Protein AF-0000000086684338 (afdb_homodimer)

Foldseek 3Di:
DDEEEAEDADDDDPVVVVVVLVVVLVCCCPPVVDDSVPYHYYYHHDHQQRDDDPPHGSVPDDD/DDEAEAEDADDDDPVVVVVVLVVVLVCCCPPVVDDSVPYHYYYHHDHQQRDDDPPHGSVPDDD

Solvent-accessible surface area (backbone atoms only — not comparable to full-atom values): 7215 Å² total; per-residue (Å²): 90,40,44,34,40,38,35,26,62,66,82,78,50,70,67,41,50,53,54,41,50,52,55,47,48,52,44,40,31,72,52,70,62,34,56,68,90,44,57,44,79,45,80,44,70,37,56,43,81,77,40,64,59,94,86,36,44,47,62,72,48,81,132,88,41,46,33,42,39,36,27,63,65,83,75,51,70,66,40,50,51,54,40,51,53,53,47,48,51,42,40,31,72,51,71,63,34,56,71,92,42,56,43,78,43,80,45,71,35,57,43,84,78,41,64,59,95,87,36,44,47,62,71,48,82,131

pLDDT: mean 94.86, std 6.26, range [64.06, 98.81]

Secondary structure (DSSP, 8-state):
-EEEEEEEES---HHHHHHHHHHHHHHHHHHH---GGG-EEEEEEE-GGG-EETTEEGGGS--/-EEEEEEEES---HHHHHHHHHHHHHHHHHHH---GGG-EEEEEEE-GGG-EETTEEGGGS--

Organism: NCBI:txid175570

Nearest PDB structures (foldseek):
  4fdx-assembly1_B  TM=9.666E-01  e=9.917E-06  Methylibium petroleiphilum PM1
  8t9o-assembly1_A  TM=9.421E-01  e=9.917E-06  Herbaspirillum
  3m21-assembly1_C  TM=9.335E-01  e=9.261E-06  Helicobacter pylori 26695
  6ogm-assembly2_G  TM=9.391E-01  e=1.137E-05  Burkholderia lata
  3ry0-assembly1_A  TM=9.519E-01  e=1.164E-04  Streptomyces achromogenes

Sequence (126 aa):
MPNITVELLSGRTIDQRREFVEAVTEAAVAILKAKRASVRIRFDEIEKSDVANGGTLESERPNMPNITVELLSGRTIDQRREFVEAVTEAAVAILKAKRASVRIRFDEIEKSDVANGGTLESERPN

InterPro domains:
  IPR004370 4-oxalocrotonate tautomerase-like domain [PF01361] (2-57)
  IPR014347 Tautomerase/MIF superfamily [G3DSA:3.30.429.10] (1-61)
  IPR014347 Tautomerase/MIF superfamily [SSF55331] (2-60)

Structure (mmCIF, N/CA/C/O backbone):
data_AF-0000000086684338-model_v1
#
loop_
_entity.id
_entity.type
_entity.pdbx_description
1 polymer '4-oxalocrotonate tautomerase-like domain-containing protein'
#
loop_
_atom_site.group_PDB
_atom_site.id
_atom_site.type_symbol
_atom_site.label_atom_id
_atom_site.label_alt_id
_atom_site.label_comp_id
_atom_site.label_asym_id
_atom_site.label_entity_id
_atom_site.label_seq_id
_atom_site.pdbx_PDB_ins_code
_atom_site.Cartn_x
_atom_site.Cartn_y
_atom_site.Cartn_z
_atom_site.occupancy
_atom_site.B_iso_or_equiv
_atom_site.auth_seq_id
_atom_site.auth_comp_id
_atom_site.auth_asym_id
_atom_site.auth_atom_id
_atom_site.pdbx_PDB_model_num
ATOM 1 N N . MET A 1 1 ? -0.693 -9.469 -4.785 1 72.62 1 MET A N 1
ATOM 2 C CA . MET A 1 1 ? -1.019 -8.648 -3.617 1 72.62 1 MET A CA 1
ATOM 3 C C . MET A 1 1 ? 0.136 -7.719 -3.264 1 72.62 1 MET A C 1
ATOM 5 O O . MET A 1 1 ? 1.26 -8.172 -3.043 1 72.62 1 MET A O 1
ATOM 9 N N . PRO A 1 2 ? 0.029 -6.246 -3.572 1 95.44 2 PRO A N 1
ATOM 10 C CA . PRO A 1 2 ? 0.953 -5.352 -2.869 1 95.44 2 PRO A CA 1
ATOM 11 C C . PRO A 1 2 ? 0.276 -4.57 -1.747 1 95.44 2 PRO A C 1
ATOM 13 O O . PRO A 1 2 ? -0.879 -4.156 -1.886 1 95.44 2 PRO A O 1
ATOM 16 N N . ASN A 1 3 ? 0.833 -4.516 -0.536 1 97.19 3 ASN A N 1
ATOM 17 C CA . ASN A 1 3 ? 0.51 -3.59 0.545 1 97.19 3 ASN A CA 1
ATOM 18 C C . ASN A 1 3 ? 1.48 -2.414 0.584 1 97.19 3 ASN A C 1
ATOM 20 O O . ASN A 1 3 ? 2.684 -2.602 0.771 1 97.19 3 ASN A O 1
ATOM 24 N N . ILE A 1 4 ? 0.947 -1.265 0.468 1 98.62 4 ILE A N 1
ATOM 25 C CA . ILE A 1 4 ? 1.764 -0.059 0.383 1 98.62 4 ILE A CA 1
ATOM 26 C C . ILE A 1 4 ? 1.473 0.846 1.577 1 98.62 4 ILE A C 1
ATOM 28 O O . ILE A 1 4 ? 0.325 1.236 1.804 1 98.62 4 ILE A O 1
ATOM 32 N N . THR A 1 5 ? 2.428 1.172 2.365 1 98.75 5 THR A N 1
ATOM 33 C CA . THR A 1 5 ? 2.338 2.098 3.488 1 98.75 5 THR A CA 1
ATOM 34 C C . THR A 1 5 ? 3.088 3.393 3.186 1 98.75 5 THR A C 1
ATOM 36 O O . THR A 1 5 ? 4.254 3.359 2.781 1 98.75 5 THR A O 1
ATOM 39 N N . VAL A 1 6 ? 2.449 4.453 3.359 1 98.69 6 VAL A N 1
ATOM 40 C CA . VAL A 1 6 ? 3.014 5.777 3.125 1 98.69 6 VAL A CA 1
ATOM 41 C C . VAL A 1 6 ? 3.129 6.531 4.449 1 98.69 6 VAL A C 1
ATOM 43 O O . VAL A 1 6 ? 2.125 7 4.992 1 98.69 6 VAL A O 1
ATOM 46 N N . GLU A 1 7 ? 4.32 6.695 4.996 1 97.94 7 GLU A N 1
ATOM 47 C CA . GLU A 1 7 ? 4.617 7.504 6.176 1 97.94 7 GLU A CA 1
ATOM 48 C C . GLU A 1 7 ? 4.992 8.93 5.781 1 97.94 7 GLU A C 1
ATOM 50 O O . GLU A 1 7 ? 5.961 9.148 5.047 1 97.94 7 GLU A O 1
ATOM 55 N N . LEU A 1 8 ? 4.211 9.852 6.23 1 96.31 8 LEU A N 1
ATOM 56 C CA . LEU A 1 8 ? 4.469 11.25 5.887 1 96.31 8 LEU A CA 1
ATOM 57 C C . LEU A 1 8 ? 3.885 12.18 6.938 1 96.31 8 LEU A C 1
ATOM 59 O O . LEU A 1 8 ? 3.004 11.789 7.707 1 96.31 8 LEU A O 1
ATOM 63 N N . LEU A 1 9 ? 4.543 13.461 7.008 1 94.56 9 LEU A N 1
ATOM 64 C CA . LEU A 1 9 ? 4.016 14.484 7.906 1 94.56 9 LEU A CA 1
ATOM 65 C C . LEU A 1 9 ? 2.562 14.805 7.574 1 94.56 9 LEU A C 1
ATOM 67 O O . LEU A 1 9 ? 2.174 14.805 6.402 1 94.56 9 LEU A O 1
ATOM 71 N N . SER A 1 10 ? 1.724 15.031 8.641 1 93.94 10 SER A N 1
ATOM 72 C CA . SER A 1 10 ? 0.321 15.398 8.469 1 93.94 10 SER A CA 1
ATOM 73 C C . SER A 1 10 ? 0.18 16.688 7.66 1 93.94 10 SER A C 1
ATOM 75 O O . SER A 1 10 ? 1.11 17.484 7.59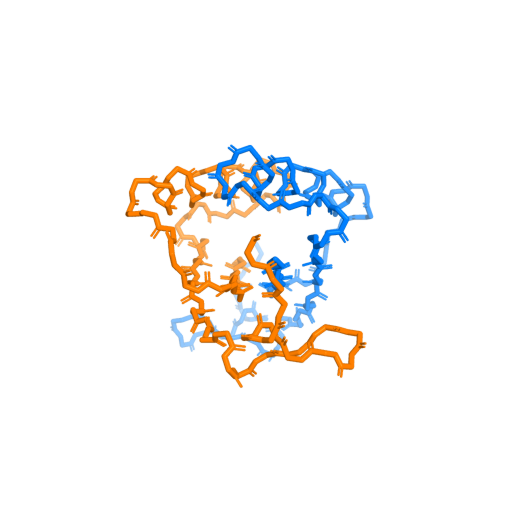8 1 93.94 10 SER A O 1
ATOM 77 N N . GLY A 1 11 ? -0.981 16.797 6.93 1 94.31 11 GLY A N 1
ATOM 78 C CA . GLY A 1 11 ? -1.198 18.078 6.25 1 94.31 11 GLY A CA 1
ATOM 79 C C . GLY A 1 11 ? -1.741 17.906 4.844 1 94.31 11 GLY A C 1
ATOM 80 O O . GLY A 1 11 ? -2.156 18.891 4.219 1 94.31 11 GLY A O 1
ATOM 81 N N . ARG A 1 12 ? -1.772 16.812 4.324 1 96.56 12 ARG A N 1
ATOM 82 C CA . ARG A 1 12 ? -2.328 16.625 2.988 1 96.56 12 ARG A CA 1
ATOM 83 C C . ARG A 1 12 ? -3.852 16.547 3.033 1 96.56 12 ARG A C 1
ATOM 85 O O . ARG A 1 12 ? -4.426 15.992 3.973 1 96.56 12 ARG A O 1
ATOM 92 N N . THR A 1 13 ? -4.484 17.031 1.95 1 97.62 13 THR A N 1
ATOM 93 C CA . THR A 1 13 ? -5.941 17.016 1.875 1 97.62 13 THR A CA 1
ATOM 94 C C . THR A 1 13 ? -6.441 15.641 1.438 1 97.62 13 THR A C 1
ATOM 96 O O . THR A 1 13 ? -5.664 14.82 0.944 1 97.62 13 THR A O 1
ATOM 99 N N . ILE A 1 14 ? -7.754 15.492 1.65 1 97.62 14 ILE A N 1
ATOM 100 C CA . IL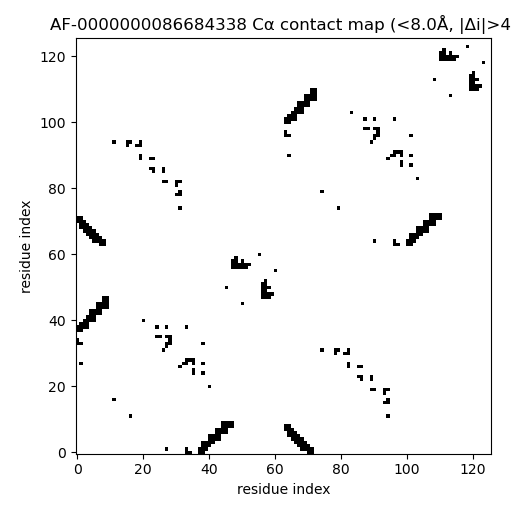E A 1 14 ? -8.383 14.25 1.207 1 97.62 14 ILE A CA 1
ATOM 101 C C . ILE A 1 14 ? -8.273 14.133 -0.311 1 97.62 14 ILE A C 1
ATOM 103 O O . ILE A 1 14 ? -8.094 13.031 -0.842 1 97.62 14 ILE A O 1
ATOM 107 N N . ASP A 1 15 ? -8.43 15.242 -0.973 1 98.5 15 ASP A N 1
ATOM 108 C CA . ASP A 1 15 ? -8.328 15.234 -2.428 1 98.5 15 ASP A CA 1
ATOM 109 C C . ASP A 1 15 ? -6.93 14.82 -2.881 1 98.5 15 ASP A C 1
ATOM 111 O O . ASP A 1 15 ? -6.781 14.031 -3.816 1 98.5 15 ASP A O 1
ATOM 115 N N . GLN A 1 16 ? -5.879 15.312 -2.322 1 98.19 16 GLN A N 1
ATOM 116 C CA . GLN A 1 16 ? -4.504 14.914 -2.621 1 98.19 16 GLN A CA 1
ATOM 117 C C . GLN A 1 16 ? -4.297 13.422 -2.391 1 98.19 16 GLN A C 1
ATOM 119 O O . GLN A 1 16 ? -3.676 12.742 -3.213 1 98.19 16 GLN A O 1
ATOM 124 N N . ARG A 1 17 ? -4.812 12.969 -1.216 1 98 17 ARG A N 1
ATOM 125 C CA . ARG A 1 17 ? -4.684 11.555 -0.904 1 98 17 ARG A CA 1
ATOM 126 C C . ARG A 1 17 ? -5.383 10.695 -1.953 1 98 17 ARG A C 1
ATOM 128 O O . ARG A 1 17 ? -4.832 9.695 -2.412 1 98 17 ARG A O 1
ATOM 135 N N . ARG A 1 18 ? -6.57 11.102 -2.295 1 98.56 18 ARG A N 1
ATOM 136 C CA . ARG A 1 18 ? -7.348 10.375 -3.293 1 98.56 18 ARG A CA 1
ATOM 137 C C . ARG A 1 18 ? -6.602 10.305 -4.621 1 98.56 18 ARG A C 1
ATOM 139 O O . ARG A 1 18 ? -6.492 9.234 -5.223 1 98.56 18 ARG A O 1
ATOM 146 N N . GLU A 1 19 ? -6.094 11.398 -5.074 1 98.81 19 GLU A N 1
ATOM 147 C CA . GLU A 1 19 ? -5.359 11.461 -6.332 1 98.81 19 GLU A CA 1
ATOM 148 C C . GLU A 1 19 ? -4.098 10.602 -6.277 1 98.81 19 GLU A C 1
ATOM 150 O O . GLU A 1 19 ? -3.775 9.898 -7.234 1 98.81 19 GLU A O 1
ATOM 155 N N . PHE A 1 20 ? -3.396 10.656 -5.121 1 98.81 20 PHE A N 1
ATOM 156 C CA . PHE A 1 20 ? -2.184 9.867 -4.941 1 98.81 20 PHE A CA 1
ATOM 157 C C . PHE A 1 20 ? -2.5 8.375 -4.961 1 98.81 20 PHE A C 1
ATOM 159 O O . PHE A 1 20 ? -1.812 7.598 -5.629 1 98.81 20 PHE A O 1
ATOM 166 N N . VAL A 1 21 ? -3.531 7.988 -4.301 1 98.81 21 VAL A N 1
ATOM 167 C CA . VAL A 1 21 ? -3.971 6.598 -4.242 1 98.81 21 VAL A CA 1
ATOM 168 C C . VAL A 1 21 ? -4.273 6.094 -5.652 1 98.81 21 VAL A C 1
ATOM 170 O O . VAL A 1 21 ? -3.842 5.004 -6.031 1 98.81 21 VAL A O 1
ATOM 173 N N . GLU A 1 22 ? -5.012 6.863 -6.371 1 98.81 22 GLU A N 1
ATOM 174 C CA . GLU A 1 22 ? -5.348 6.465 -7.734 1 98.81 22 GLU 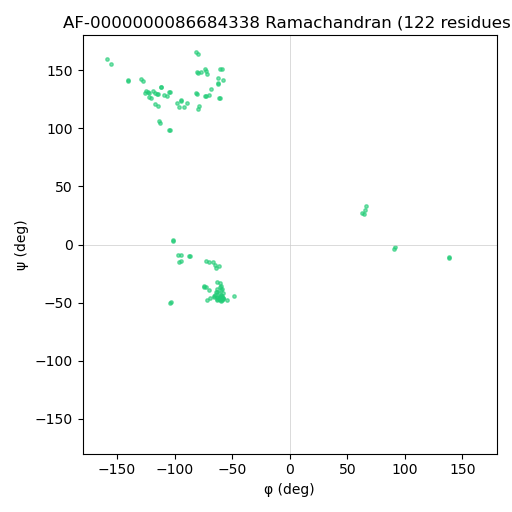A CA 1
ATOM 175 C C . GLU A 1 22 ? -4.09 6.305 -8.586 1 98.81 22 GLU A C 1
ATOM 177 O O . GLU A 1 22 ? -3.936 5.301 -9.289 1 98.81 22 GLU A O 1
ATOM 182 N N . ALA A 1 23 ? -3.148 7.27 -8.578 1 98.81 23 ALA A N 1
ATOM 183 C CA . ALA A 1 23 ? -1.921 7.242 -9.367 1 98.81 23 ALA A CA 1
ATOM 184 C C . ALA A 1 23 ? -1.066 6.027 -9.016 1 98.81 23 ALA A C 1
ATOM 186 O O . ALA A 1 23 ? -0.5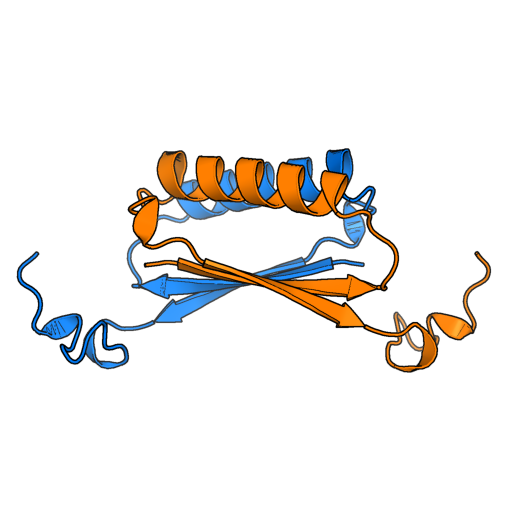76 5.328 -9.898 1 98.81 23 ALA A O 1
ATOM 187 N N . VAL A 1 24 ? -0.915 5.691 -7.664 1 98.75 24 VAL A N 1
ATOM 188 C CA . VAL A 1 24 ? -0.074 4.586 -7.215 1 98.75 24 VAL A CA 1
ATOM 189 C C . VAL A 1 24 ? -0.741 3.254 -7.559 1 98.75 24 VAL A C 1
ATOM 191 O O . VAL A 1 24 ? -0.068 2.301 -7.953 1 98.75 24 VAL A O 1
ATOM 194 N N . THR A 1 25 ? -2.018 3.234 -7.453 1 98.81 25 THR A N 1
ATOM 195 C CA . THR A 1 25 ? -2.744 2.027 -7.828 1 98.81 25 THR A CA 1
ATOM 196 C C . THR A 1 25 ? -2.559 1.729 -9.312 1 98.81 25 THR A C 1
ATOM 198 O O . THR A 1 25 ? -2.254 0.595 -9.688 1 98.81 25 THR A O 1
ATOM 201 N N . GLU A 1 26 ? -2.727 2.734 -10.164 1 98.81 26 GLU A N 1
ATOM 202 C CA . GLU A 1 26 ? -2.541 2.551 -11.602 1 98.81 26 GLU A CA 1
ATOM 203 C C . GLU A 1 26 ? -1.127 2.068 -11.914 1 98.81 26 GLU A C 1
ATOM 205 O O . GLU A 1 26 ? -0.939 1.192 -12.766 1 98.81 26 GLU A O 1
ATOM 210 N N . ALA A 1 27 ? -0.116 2.639 -11.297 1 98.75 27 ALA A N 1
ATOM 211 C CA . ALA A 1 27 ? 1.271 2.225 -11.484 1 98.75 27 ALA A CA 1
ATOM 212 C C . ALA A 1 27 ? 1.473 0.771 -11.07 1 98.75 27 ALA A C 1
ATOM 214 O O . ALA A 1 27 ? 2.146 0.006 -11.758 1 98.75 27 ALA A O 1
ATOM 215 N N . ALA A 1 28 ? 0.923 0.316 -9.844 1 98.62 28 ALA A N 1
ATOM 216 C CA . ALA A 1 28 ? 1.048 -1.055 -9.352 1 98.62 28 ALA A CA 1
ATOM 217 C C . ALA A 1 28 ? 0.439 -2.047 -10.336 1 98.62 28 ALA A C 1
ATOM 219 O O . ALA A 1 28 ? 1.027 -3.094 -10.617 1 98.62 28 ALA A O 1
ATOM 220 N N . VAL A 1 29 ? -0.699 -1.647 -10.922 1 98.5 29 VAL A N 1
ATOM 221 C CA . VAL A 1 29 ? -1.396 -2.523 -11.859 1 98.5 29 VAL A CA 1
ATOM 222 C C . VAL A 1 29 ? -0.614 -2.611 -13.164 1 98.5 29 VAL A C 1
ATOM 224 O O . VAL A 1 29 ? -0.335 -3.707 -13.656 1 98.5 29 VAL A O 1
ATOM 227 N N . ALA A 1 30 ? -0.206 -1.543 -13.68 1 98.56 30 ALA A N 1
ATOM 228 C CA . ALA A 1 30 ? 0.406 -1.478 -15.008 1 98.56 30 ALA A CA 1
ATOM 229 C C . ALA A 1 30 ? 1.823 -2.041 -14.984 1 98.56 30 ALA A C 1
ATOM 231 O O . ALA A 1 30 ? 2.252 -2.695 -15.938 1 98.56 30 ALA A O 1
ATOM 232 N N . ILE A 1 31 ? 2.564 -1.843 -13.977 1 98.38 31 ILE A N 1
ATOM 233 C CA . ILE A 1 31 ? 4 -2.104 -13.961 1 98.38 31 ILE A CA 1
ATOM 234 C C . ILE A 1 31 ? 4.281 -3.402 -13.211 1 98.38 31 ILE A C 1
ATOM 236 O O . ILE A 1 31 ? 5 -4.27 -13.711 1 98.38 31 ILE A O 1
ATOM 240 N N . LEU A 1 32 ? 3.693 -3.541 -12 1 97.31 32 LEU A N 1
ATOM 241 C CA . LEU A 1 32 ? 3.959 -4.711 -11.164 1 97.31 32 LEU A CA 1
ATOM 242 C C . LEU A 1 32 ? 3.004 -5.848 -11.508 1 97.31 32 LEU A C 1
ATOM 244 O O . LEU A 1 32 ? 3.131 -6.953 -10.969 1 97.31 32 LEU A O 1
ATOM 248 N N . LYS A 1 33 ? 2.039 -5.5 -12.312 1 97.19 33 LYS A N 1
ATOM 249 C CA . LYS A 1 33 ? 1.056 -6.48 -12.766 1 97.19 33 LYS A CA 1
ATOM 250 C C . LYS A 1 33 ? 0.22 -6.992 -11.594 1 97.19 33 LYS A C 1
ATOM 252 O O . LYS A 1 33 ? -0.142 -8.172 -11.555 1 97.19 33 LYS A O 1
ATOM 257 N N . ALA A 1 34 ? 0.022 -6.27 -10.656 1 96.38 34 ALA A N 1
ATOM 258 C CA . ALA A 1 34 ? -0.85 -6.574 -9.523 1 96.38 34 ALA A CA 1
ATOM 259 C C . ALA A 1 34 ? -2.32 -6.508 -9.93 1 96.38 34 ALA A C 1
ATOM 261 O O . ALA A 1 34 ? -2.691 -5.73 -10.812 1 96.38 34 ALA A O 1
ATOM 262 N N . LYS A 1 35 ? -3.168 -7.285 -9.383 1 94.5 35 LYS A N 1
ATOM 263 C CA . LYS A 1 35 ? -4.609 -7.105 -9.508 1 94.5 35 LYS A CA 1
ATOM 264 C C . LYS A 1 35 ? -5.074 -5.852 -8.766 1 94.5 35 LYS A C 1
ATOM 266 O O . LYS A 1 35 ? -4.711 -5.637 -7.609 1 94.5 35 LYS A O 1
ATOM 271 N N . ARG A 1 36 ? -5.797 -5.18 -9.367 1 97.25 36 ARG A N 1
ATOM 272 C CA . ARG A 1 36 ? -6.262 -3.91 -8.812 1 97.25 36 ARG A CA 1
ATOM 273 C C . ARG A 1 36 ? -6.891 -4.109 -7.441 1 97.25 36 ARG A C 1
ATOM 275 O O . ARG A 1 36 ? -6.613 -3.35 -6.512 1 97.25 36 ARG A O 1
ATOM 282 N N . ALA A 1 37 ? -7.734 -5.051 -7.352 1 95.75 37 ALA A N 1
ATOM 283 C CA . ALA A 1 37 ? -8.477 -5.328 -6.125 1 95.75 37 ALA A CA 1
ATOM 284 C C . ALA A 1 37 ? -7.527 -5.691 -4.984 1 95.75 37 ALA A C 1
ATOM 286 O O . ALA A 1 37 ? -7.91 -5.648 -3.814 1 95.75 37 ALA A O 1
ATOM 287 N N . SER A 1 38 ? -6.309 -6.07 -5.266 1 94.31 38 SER A N 1
ATOM 288 C CA . SER A 1 38 ? -5.371 -6.535 -4.246 1 94.31 38 SER A CA 1
ATOM 289 C C . SER A 1 38 ? -4.488 -5.395 -3.746 1 94.31 38 SER A C 1
ATOM 291 O O . SER A 1 38 ? -3.746 -5.559 -2.777 1 94.31 38 SER A O 1
ATOM 293 N N . VAL A 1 39 ? -4.566 -4.254 -4.426 1 97.62 39 VAL A N 1
ATOM 294 C CA . VAL A 1 39 ? -3.717 -3.131 -4.039 1 97.62 39 VAL A CA 1
ATOM 295 C C . VAL A 1 39 ? -4.316 -2.42 -2.828 1 97.62 39 VAL A C 1
ATOM 297 O O . VAL A 1 39 ? -5.449 -1.939 -2.879 1 97.62 39 VAL A O 1
ATOM 300 N N . ARG A 1 40 ? -3.592 -2.436 -1.704 1 98.12 40 ARG A N 1
ATOM 301 C CA . ARG A 1 40 ? -3.967 -1.714 -0.493 1 98.12 40 ARG A CA 1
ATOM 302 C C . ARG A 1 40 ? -2.953 -0.622 -0.169 1 98.12 40 ARG A C 1
ATOM 304 O O . ARG A 1 40 ? -1.746 -0.871 -0.162 1 98.12 40 ARG A O 1
ATOM 311 N N . ILE A 1 41 ? -3.445 0.599 0.071 1 98.75 41 ILE A N 1
ATOM 312 C CA . ILE A 1 41 ? -2.592 1.729 0.416 1 98.75 41 ILE A CA 1
ATOM 313 C C . ILE A 1 41 ? -3.018 2.307 1.764 1 98.75 41 ILE A C 1
ATOM 315 O O . ILE A 1 41 ? -4.207 2.547 1.995 1 98.75 41 ILE A O 1
ATOM 319 N N . ARG A 1 42 ? -2.117 2.508 2.643 1 98.5 42 ARG A N 1
ATOM 320 C CA . ARG A 1 42 ? -2.328 3.084 3.965 1 98.5 42 ARG A CA 1
ATOM 321 C C . ARG A 1 42 ? -1.457 4.32 4.172 1 98.5 42 ARG A C 1
ATOM 323 O O . ARG A 1 42 ? -0.263 4.301 3.865 1 98.5 42 ARG A O 1
ATOM 330 N N . PHE A 1 43 ? -2.061 5.355 4.621 1 98.38 43 PHE A N 1
ATOM 331 C CA . PHE A 1 43 ? -1.32 6.543 5.035 1 98.38 43 PHE A CA 1
ATOM 332 C C . PHE A 1 43 ? -1.05 6.512 6.535 1 98.38 43 PHE A C 1
ATOM 334 O O . PHE A 1 43 ? -1.978 6.371 7.336 1 98.38 43 PHE A O 1
ATOM 341 N N . ASP A 1 44 ? 0.196 6.605 6.965 1 97.69 44 ASP A N 1
ATOM 342 C CA . ASP A 1 44 ? 0.635 6.805 8.344 1 97.69 44 ASP A CA 1
ATOM 343 C C . ASP A 1 44 ? 1.107 8.234 8.562 1 97.69 44 ASP A C 1
ATOM 345 O O . ASP A 1 44 ? 2.268 8.562 8.305 1 97.69 44 ASP A O 1
ATOM 349 N N . GLU A 1 45 ? 0.243 9.023 9.109 1 96.62 45 GLU A N 1
ATOM 350 C CA . GLU A 1 45 ? 0.576 10.422 9.344 1 96.62 45 GLU A CA 1
ATOM 351 C C . GLU A 1 45 ? 1.405 10.586 10.617 1 96.62 45 GLU A C 1
ATOM 353 O O . GLU A 1 45 ? 1.042 10.062 11.672 1 96.62 45 GLU A O 1
ATOM 358 N N . ILE A 1 46 ? 2.502 11.344 10.383 1 96 46 ILE A N 1
ATOM 359 C CA . ILE A 1 46 ? 3.432 11.547 11.492 1 96 46 ILE A CA 1
ATOM 360 C C . ILE A 1 46 ? 3.4 13.008 11.93 1 96 46 ILE A C 1
ATOM 362 O O . ILE A 1 46 ? 3.332 13.914 11.086 1 96 46 ILE A O 1
ATOM 366 N N . GLU A 1 47 ? 3.369 13.211 13.188 1 94.81 47 GLU A N 1
ATOM 367 C CA . GLU A 1 47 ? 3.514 14.57 13.695 1 94.81 47 GLU A CA 1
ATOM 368 C C . GLU A 1 47 ? 4.953 15.055 13.57 1 94.81 47 GLU A C 1
ATOM 370 O O . GLU A 1 47 ? 5.895 14.273 13.727 1 94.81 47 GLU A O 1
ATOM 375 N N . LYS A 1 48 ? 5.102 16.344 13.414 1 92.81 48 LYS A N 1
ATOM 376 C CA . LYS A 1 48 ? 6.414 16.953 13.266 1 92.81 48 LYS A CA 1
ATOM 377 C C . LYS A 1 48 ? 7.293 16.688 14.484 1 92.81 48 LYS A C 1
ATOM 379 O O . LYS A 1 48 ? 8.516 16.594 14.367 1 92.81 48 LYS A O 1
ATOM 384 N N . SER A 1 49 ? 6.719 16.656 15.625 1 94.81 49 SER A N 1
ATOM 385 C CA . SER A 1 49 ? 7.453 16.438 16.859 1 94.81 49 SER A CA 1
ATOM 386 C C . SER A 1 49 ? 7.922 14.984 16.984 1 94.81 49 SER A C 1
ATOM 388 O O . SER A 1 49 ? 8.758 14.672 17.828 1 94.81 49 SER A O 1
ATOM 390 N N . ASP A 1 50 ? 7.375 14.109 16.156 1 93.75 50 ASP A N 1
ATOM 391 C CA . ASP A 1 50 ? 7.633 12.68 16.297 1 93.75 50 ASP A CA 1
ATOM 392 C C . ASP A 1 50 ? 8.664 12.211 15.273 1 93.75 50 ASP A C 1
ATOM 394 O O . ASP A 1 50 ? 9.039 11.039 15.25 1 93.75 50 ASP A O 1
ATOM 398 N N . VAL A 1 51 ? 9.219 13.102 14.484 1 92 51 VAL A N 1
ATOM 399 C CA . VAL A 1 51 ? 10.141 12.703 13.43 1 92 51 VAL A CA 1
ATOM 400 C C . VAL A 1 51 ? 11.289 13.703 13.336 1 92 51 VAL A C 1
ATOM 402 O O . VAL A 1 51 ? 11.086 14.906 13.539 1 92 51 VAL A O 1
ATOM 405 N N . ALA A 1 52 ? 12.5 13.125 13.102 1 92.5 52 ALA A N 1
ATOM 406 C CA . ALA A 1 52 ? 13.695 13.93 12.891 1 92.5 52 ALA A CA 1
ATOM 407 C C . ALA A 1 52 ? 14.406 13.523 11.602 1 92.5 52 ALA A C 1
ATOM 409 O O . ALA A 1 52 ? 14.359 12.352 11.203 1 92.5 52 ALA A O 1
ATOM 410 N N . ASN A 1 53 ? 14.891 14.516 10.906 1 88.81 53 ASN A N 1
ATOM 411 C CA . ASN A 1 53 ? 15.773 14.312 9.766 1 88.81 53 ASN A CA 1
ATOM 412 C C . ASN A 1 53 ? 17.125 14.984 9.977 1 88.81 53 ASN A C 1
ATOM 414 O O . ASN A 1 53 ? 17.188 16.156 10.344 1 88.81 53 ASN A O 1
ATOM 418 N N . GLY A 1 54 ? 18.109 14.133 9.82 1 88.62 54 GLY A N 1
ATOM 419 C CA . GLY A 1 54 ? 19.453 14.695 9.977 1 88.62 54 GLY A CA 1
ATOM 420 C C . GLY A 1 54 ? 19.719 15.195 11.383 1 88.62 54 GLY A C 1
ATOM 421 O O . GLY A 1 54 ? 20.406 16.203 11.562 1 88.62 54 GLY A O 1
ATOM 422 N N . GLY A 1 55 ? 19.109 14.688 12.258 1 91.94 55 GLY A N 1
ATOM 423 C CA . GLY A 1 55 ? 19.375 15.047 13.641 1 91.94 55 GLY A CA 1
ATOM 424 C C . GLY A 1 55 ? 18.516 16.188 14.141 1 91.94 55 GLY A C 1
ATOM 425 O O . GLY A 1 55 ? 18.672 16.641 15.273 1 91.94 55 GLY A O 1
ATOM 426 N N . THR A 1 56 ? 17.781 16.625 13.273 1 93.56 56 THR A N 1
ATOM 427 C CA . THR A 1 56 ? 16.938 17.75 13.656 1 93.56 56 THR A CA 1
ATOM 428 C C . THR A 1 56 ? 15.461 17.359 13.562 1 93.56 56 THR A C 1
ATOM 430 O O . THR A 1 56 ? 15.023 16.781 12.562 1 93.56 56 THR A O 1
ATOM 433 N N . LEU A 1 57 ? 14.766 17.688 14.719 1 93.06 57 LEU A N 1
ATOM 434 C CA . LEU A 1 57 ? 13.328 17.469 14.727 1 93.06 57 LEU A CA 1
ATOM 435 C C . LEU A 1 57 ? 12.641 18.328 13.664 1 93.06 57 LEU A C 1
ATOM 437 O O . LEU A 1 57 ? 12.992 19.484 13.477 1 93.06 57 LEU A O 1
ATOM 441 N N . GLU A 1 58 ? 11.664 17.688 13.016 1 92.12 58 GLU A N 1
ATOM 442 C CA . GLU A 1 58 ? 10.93 18.422 11.992 1 92.12 58 GLU A CA 1
ATOM 443 C C . GLU A 1 58 ? 10.18 19.609 12.594 1 92.12 58 GLU A C 1
ATOM 445 O O . GLU A 1 58 ? 9.961 20.625 11.93 1 92.12 58 GLU A O 1
ATOM 450 N N . SER A 1 59 ? 9.773 19.359 13.844 1 92.12 59 SER A N 1
ATOM 451 C CA . SER A 1 59 ? 9.055 20.438 14.516 1 92.12 59 SER A CA 1
ATOM 452 C C . SER A 1 59 ? 9.953 21.656 14.742 1 92.12 59 SER A C 1
ATOM 454 O O . SER A 1 59 ? 9.469 22.75 15.055 1 92.12 59 SER A O 1
ATOM 456 N N . GLU A 1 60 ? 11.242 21.484 14.664 1 88.94 60 GLU A N 1
ATOM 457 C CA . GLU A 1 60 ? 12.203 22.562 14.883 1 88.94 60 GLU A CA 1
ATOM 458 C C . GLU A 1 60 ? 12.641 23.188 13.562 1 88.94 60 GLU A C 1
ATOM 460 O O . GLU A 1 60 ? 13.406 24.156 13.555 1 88.94 60 GLU A O 1
ATOM 465 N N . ARG A 1 61 ? 12.352 22.5 12.461 1 85.31 61 ARG A N 1
ATOM 466 C CA . ARG A 1 61 ? 12.742 23.016 11.156 1 85.31 61 ARG A CA 1
ATOM 467 C C . ARG A 1 61 ? 11.859 24.203 10.758 1 85.31 61 ARG A C 1
ATOM 469 O O . ARG A 1 61 ? 10.656 24.203 11.039 1 85.31 61 ARG A O 1
ATOM 476 N N . PRO A 1 62 ? 12.547 25.234 10.422 1 74.44 62 PRO A N 1
ATOM 477 C CA . PRO A 1 62 ? 11.766 26.406 10 1 74.44 62 PRO A CA 1
ATOM 478 C C . PRO A 1 62 ? 10.898 26.125 8.773 1 74.44 62 PRO A C 1
ATOM 480 O O . PRO A 1 62 ? 11.273 25.312 7.914 1 74.44 62 PRO A O 1
ATOM 483 N N . ASN A 1 63 ? 9.5 26.375 8.75 1 64.5 63 ASN A N 1
ATOM 484 C CA . ASN A 1 63 ? 8.57 26.203 7.637 1 64.5 63 ASN A CA 1
ATOM 485 C C . ASN A 1 63 ? 9.07 26.906 6.379 1 64.5 63 ASN A C 1
ATOM 487 O O . ASN A 1 63 ? 9.766 27.938 6.465 1 64.5 63 ASN A O 1
ATOM 491 N N . MET B 1 1 ? 8.828 14.938 3.525 1 73.25 1 MET B N 1
ATOM 492 C CA . MET B 1 1 ? 9.453 13.617 3.607 1 73.25 1 MET B CA 1
ATOM 493 C C . MET B 1 1 ? 8.391 12.516 3.605 1 73.25 1 MET B C 1
ATOM 495 O O . MET B 1 1 ? 7.531 12.477 4.484 1 73.25 1 MET B O 1
ATOM 499 N N . PRO B 1 2 ? 8.164 11.695 2.369 1 95.62 2 PRO B N 1
ATOM 500 C CA . PRO B 1 2 ? 7.426 10.438 2.512 1 95.62 2 PRO B CA 1
ATOM 501 C C . PRO B 1 2 ? 8.328 9.211 2.463 1 95.62 2 PRO B C 1
ATOM 503 O O . PRO B 1 2 ? 9.297 9.18 1.701 1 95.62 2 PRO B O 1
ATOM 506 N N . ASN B 1 3 ? 8.227 8.211 3.412 1 97.38 3 ASN B N 1
ATOM 507 C CA . ASN B 1 3 ? 8.75 6.855 3.354 1 97.38 3 ASN B CA 1
ATOM 508 C C . ASN B 1 3 ? 7.695 5.863 2.881 1 97.38 3 ASN B C 1
ATOM 510 O O . ASN B 1 3 ? 6.656 5.699 3.525 1 97.38 3 ASN B O 1
ATOM 514 N N . ILE B 1 4 ? 7.961 5.223 1.776 1 98.62 4 ILE B N 1
ATOM 515 C CA . ILE B 1 4 ? 7.008 4.312 1.154 1 98.62 4 ILE B CA 1
ATOM 516 C C . ILE B 1 4 ? 7.551 2.887 1.193 1 98.62 4 ILE B C 1
ATOM 518 O O . ILE B 1 4 ? 8.641 2.619 0.689 1 98.62 4 ILE B O 1
ATOM 522 N N . THR B 1 5 ? 6.898 1.962 1.832 1 98.75 5 THR B N 1
ATOM 523 C CA . THR B 1 5 ? 7.223 0.541 1.875 1 98.75 5 THR B CA 1
ATOM 524 C C . THR B 1 5 ? 6.234 -0.264 1.034 1 98.75 5 THR B C 1
ATOM 526 O O . THR B 1 5 ? 5.02 -0.117 1.183 1 98.75 5 THR B O 1
ATOM 529 N N . VAL B 1 6 ? 6.715 -1.05 0.166 1 98.62 6 VAL B N 1
ATOM 530 C CA . VAL B 1 6 ? 5.922 -1.904 -0.712 1 98.62 6 VAL B CA 1
ATOM 531 C C . VAL B 1 6 ? 6.148 -3.369 -0.35 1 98.62 6 VAL B C 1
ATOM 533 O O . VAL B 1 6 ? 7.199 -3.938 -0.665 1 98.62 6 VAL B O 1
ATOM 536 N N . GLU B 1 7 ? 5.254 -4.02 0.297 1 97.88 7 GLU B N 1
ATOM 537 C CA . GLU B 1 7 ? 5.25 -5.453 0.584 1 97.88 7 GLU B CA 1
ATOM 538 C C . GLU B 1 7 ? 4.566 -6.238 -0.533 1 97.88 7 GLU B C 1
ATOM 540 O O . GLU B 1 7 ? 3.393 -6.012 -0.83 1 97.88 7 GLU B O 1
ATOM 545 N N . LEU B 1 8 ? 5.211 -7.133 -1.128 1 96.06 8 LEU B N 1
ATOM 546 C CA . LEU B 1 8 ? 4.668 -7.914 -2.234 1 96.06 8 LEU B CA 1
ATOM 547 C C . LEU B 1 8 ? 5.43 -9.227 -2.402 1 96.06 8 LEU B C 1
ATOM 549 O O . LEU B 1 8 ? 6.559 -9.359 -1.924 1 96.06 8 LEU B O 1
ATOM 553 N N . LEU B 1 9 ? 4.777 -10.195 -3.07 1 94.5 9 LEU B N 1
ATOM 554 C CA . LEU B 1 9 ? 5.426 -11.461 -3.385 1 94.5 9 LEU B CA 1
ATOM 555 C C . LEU B 1 9 ? 6.629 -11.25 -4.293 1 94.5 9 LEU B C 1
ATOM 557 O O . LEU B 1 9 ? 6.602 -10.383 -5.172 1 94.5 9 LEU B O 1
ATOM 561 N N . SER B 1 10 ? 7.664 -12.109 -3.99 1 93.69 10 SER B N 1
ATOM 562 C CA . SER B 1 10 ? 8.867 -12.047 -4.812 1 93.69 10 SER B CA 1
ATOM 563 C C . SER B 1 10 ? 8.562 -12.367 -6.27 1 93.69 10 SER B C 1
ATOM 565 O O . SER B 1 10 ? 7.566 -13.031 -6.57 1 93.69 10 SER B O 1
ATOM 567 N N . GLY B 1 11 ? 9.43 -11.734 -7.23 1 93.88 11 GLY B N 1
ATOM 568 C CA . GLY B 1 11 ? 9.234 -12.125 -8.617 1 93.88 11 GLY B CA 1
ATOM 569 C C . GLY B 1 11 ? 9.297 -10.953 -9.586 1 93.88 11 GLY B C 1
ATOM 570 O O . GLY B 1 11 ? 9.359 -11.148 -10.797 1 93.88 11 GLY B O 1
ATOM 571 N N . ARG B 1 12 ? 9.281 -9.797 -9.164 1 96.5 12 ARG B N 1
ATOM 572 C CA . ARG B 1 12 ? 9.375 -8.664 -10.078 1 96.5 12 ARG B CA 1
ATOM 573 C C . ARG B 1 12 ? 10.82 -8.422 -10.5 1 96.5 12 ARG B C 1
ATOM 575 O O . ARG B 1 12 ? 11.742 -8.578 -9.695 1 96.5 12 ARG B O 1
ATOM 582 N N . THR B 1 13 ? 10.953 -7.934 -11.766 1 97.56 13 THR B N 1
ATOM 583 C CA . THR B 1 13 ? 12.289 -7.656 -12.281 1 97.56 13 THR B CA 1
ATOM 584 C C . THR B 1 13 ? 12.805 -6.316 -11.766 1 97.56 13 THR B C 1
ATOM 586 O O . THR B 1 13 ? 12.031 -5.508 -11.25 1 97.56 13 THR B O 1
ATOM 589 N N . ILE B 1 14 ? 14.164 -6.133 -11.914 1 97.56 14 ILE B N 1
ATOM 590 C CA . ILE B 1 14 ? 14.773 -4.859 -11.555 1 97.56 14 ILE B CA 1
ATOM 591 C C . ILE B 1 14 ? 14.18 -3.742 -12.406 1 97.56 14 ILE B C 1
ATOM 593 O O . ILE B 1 14 ? 13.992 -2.621 -11.922 1 97.56 14 ILE B O 1
ATOM 597 N N . ASP B 1 15 ? 13.906 -4.062 -13.641 1 98.44 15 ASP B N 1
ATOM 598 C CA . ASP B 1 15 ? 13.336 -3.062 -14.531 1 98.44 15 ASP B CA 1
ATOM 599 C C . ASP B 1 15 ? 11.938 -2.658 -14.078 1 98.44 15 ASP B C 1
ATOM 601 O O . ASP B 1 15 ? 11.594 -1.473 -14.078 1 98.44 15 ASP B O 1
ATOM 605 N N . GLN B 1 16 ? 11.102 -3.504 -13.719 1 98.12 16 GLN B N 1
ATOM 606 C CA . GLN B 1 16 ? 9.781 -3.215 -13.18 1 98.12 16 GLN B CA 1
ATOM 607 C C . GLN B 1 16 ? 9.875 -2.35 -11.922 1 98.12 16 GLN B C 1
ATOM 609 O O . GLN B 1 16 ? 9.117 -1.387 -11.773 1 98.12 16 GLN B O 1
ATOM 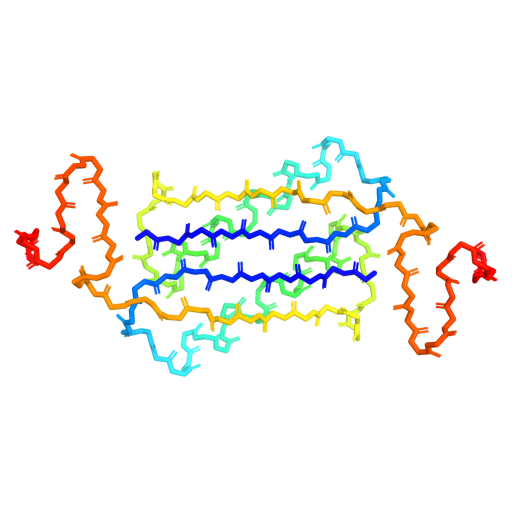614 N N . ARG B 1 17 ? 10.812 -2.793 -11.016 1 97.94 17 ARG B N 1
ATOM 615 C CA . ARG B 1 17 ? 11 -2.027 -9.789 1 97.94 17 ARG B CA 1
ATOM 616 C C . ARG B 1 17 ? 11.422 -0.593 -10.094 1 97.94 17 ARG B C 1
ATOM 618 O O . ARG B 1 17 ? 10.891 0.354 -9.508 1 97.94 17 ARG B O 1
ATOM 625 N N . ARG B 1 18 ? 12.352 -0.464 -11.008 1 98.56 18 ARG B N 1
ATOM 626 C CA . ARG B 1 18 ? 12.844 0.853 -11.391 1 98.56 18 ARG B CA 1
ATOM 627 C C . ARG B 1 18 ? 11.719 1.721 -11.945 1 98.56 18 ARG B C 1
ATOM 629 O O . ARG B 1 18 ? 11.562 2.877 -11.547 1 98.56 18 ARG B O 1
ATOM 636 N N . GLU B 1 19 ? 10.914 1.176 -12.812 1 98.81 19 GLU B N 1
ATOM 637 C CA . GLU B 1 19 ? 9.797 1.902 -13.422 1 98.81 19 GLU B CA 1
ATOM 638 C C . GLU B 1 19 ? 8.766 2.289 -12.367 1 98.81 19 GLU B C 1
ATOM 640 O O . GLU B 1 19 ? 8.242 3.408 -12.383 1 98.81 19 GLU B O 1
ATOM 645 N N . PHE B 1 20 ? 8.508 1.385 -11.469 1 98.75 20 PHE B N 1
ATOM 646 C CA . PHE B 1 20 ? 7.547 1.646 -10.406 1 98.75 20 PHE B CA 1
ATOM 647 C C . PHE B 1 20 ? 8.047 2.754 -9.484 1 98.75 20 PHE B C 1
ATOM 649 O O . PHE B 1 20 ? 7.293 3.67 -9.141 1 98.75 20 PHE B O 1
ATOM 656 N N . VAL B 1 21 ? 9.281 2.697 -9.102 1 98.81 21 VAL B N 1
ATOM 657 C CA . VAL B 1 21 ? 9.898 3.699 -8.242 1 98.81 21 VAL B CA 1
ATOM 658 C C . VAL B 1 21 ? 9.789 5.078 -8.891 1 98.81 21 VAL B C 1
ATOM 660 O O . VAL B 1 21 ? 9.414 6.051 -8.234 1 98.81 21 VAL B O 1
ATOM 663 N N . GLU B 1 22 ? 10.102 5.141 -10.164 1 98.81 22 GLU B N 1
ATOM 664 C CA . GLU B 1 22 ? 10.016 6.414 -10.875 1 98.81 22 GLU B CA 1
ATOM 665 C C . GLU B 1 22 ? 8.586 6.945 -10.883 1 98.81 22 GLU B C 1
ATOM 667 O O . GLU B 1 22 ? 8.344 8.117 -10.578 1 98.81 22 GLU B O 1
ATOM 672 N N . ALA B 1 23 ? 7.621 6.137 -11.188 1 98.81 23 ALA B N 1
ATOM 673 C CA . ALA B 1 23 ? 6.219 6.535 -11.266 1 98.81 23 ALA B CA 1
ATOM 674 C C . ALA B 1 23 ? 5.707 7.02 -9.914 1 98.81 23 ALA B C 1
ATOM 676 O O . ALA B 1 23 ? 5.055 8.062 -9.828 1 98.81 23 ALA B O 1
ATOM 677 N N . VAL B 1 24 ? 6.023 6.285 -8.852 1 98.75 24 VAL B N 1
ATOM 678 C CA . VAL B 1 24 ? 5.547 6.633 -7.516 1 98.75 24 VAL B CA 1
ATOM 679 C C . VAL B 1 24 ? 6.238 7.902 -7.031 1 98.75 24 VAL B C 1
ATOM 681 O O . VAL B 1 24 ? 5.613 8.758 -6.395 1 98.75 24 VAL B O 1
ATOM 684 N N . THR B 1 25 ? 7.496 8.047 -7.309 1 98.81 25 THR B N 1
ATOM 685 C CA . THR B 1 25 ? 8.219 9.266 -6.953 1 98.81 25 THR B CA 1
ATOM 686 C C . THR B 1 25 ? 7.594 10.477 -7.633 1 98.81 25 THR B C 1
ATOM 688 O O . THR B 1 25 ? 7.34 11.5 -6.984 1 98.81 25 THR B O 1
ATOM 691 N N . GLU B 1 26 ? 7.281 10.383 -8.938 1 98.81 26 GLU B N 1
ATOM 692 C CA . GLU B 1 26 ? 6.656 11.484 -9.664 1 98.81 26 GLU B CA 1
ATOM 693 C C . GLU B 1 26 ? 5.297 11.836 -9.07 1 98.81 26 GLU B C 1
ATOM 695 O O . GLU B 1 26 ? 4.961 13.016 -8.93 1 98.81 26 GLU B O 1
ATOM 700 N N . ALA B 1 27 ? 4.547 10.875 -8.734 1 98.69 27 ALA B N 1
ATOM 701 C CA . ALA B 1 27 ? 3.244 11.109 -8.117 1 98.69 27 ALA B CA 1
ATOM 702 C C . ALA B 1 27 ? 3.398 11.805 -6.766 1 98.69 27 ALA B C 1
ATOM 704 O O . ALA B 1 27 ? 2.648 12.734 -6.453 1 98.69 27 ALA B O 1
ATOM 705 N N . ALA B 1 28 ? 4.316 11.336 -5.891 1 98.62 28 ALA B N 1
ATOM 706 C CA . ALA B 1 28 ? 4.551 11.945 -4.582 1 98.62 28 ALA B CA 1
ATOM 707 C C . ALA B 1 28 ? 4.934 13.422 -4.723 1 98.62 28 ALA B C 1
ATOM 709 O O . ALA B 1 28 ? 4.445 14.266 -3.977 1 98.62 28 ALA B O 1
ATOM 710 N N . VAL B 1 29 ? 5.781 13.719 -5.695 1 98.44 29 VAL B N 1
ATOM 711 C CA . VAL B 1 29 ? 6.246 15.086 -5.914 1 98.44 29 VAL B CA 1
ATOM 712 C C . VAL B 1 29 ? 5.098 15.945 -6.434 1 98.44 29 VAL B C 1
ATOM 714 O O . VAL B 1 29 ? 4.832 17.031 -5.898 1 98.44 29 VAL B O 1
ATOM 717 N N . ALA B 1 30 ? 4.352 15.477 -7.398 1 98.56 30 ALA B N 1
ATOM 718 C CA . ALA B 1 30 ? 3.33 16.266 -8.086 1 98.56 30 ALA B CA 1
ATOM 719 C C . ALA B 1 30 ? 2.094 16.453 -7.211 1 98.56 30 ALA B C 1
ATOM 721 O O . ALA B 1 30 ? 1.466 17.516 -7.227 1 98.56 30 ALA B O 1
ATOM 722 N N . ILE B 1 31 ? 1.742 15.516 -6.461 1 98.38 31 ILE B N 1
ATOM 723 C CA . ILE B 1 31 ? 0.445 15.484 -5.793 1 98.38 31 ILE B CA 1
ATOM 724 C C . ILE B 1 31 ? 0.615 15.836 -4.316 1 98.38 31 ILE B C 1
ATOM 726 O O . ILE B 1 31 ? -0.098 16.688 -3.789 1 98.38 31 ILE B O 1
ATOM 730 N N . LEU B 1 32 ? 1.564 15.164 -3.641 1 97.38 32 LEU B N 1
ATOM 731 C CA . LEU B 1 32 ? 1.755 15.375 -2.209 1 97.38 32 LEU B CA 1
ATOM 732 C C . LEU B 1 32 ? 2.695 16.547 -1.948 1 97.38 32 LEU B C 1
ATOM 734 O O . LEU B 1 32 ? 2.908 16.922 -0.797 1 97.38 32 LEU B O 1
ATOM 738 N N . LYS B 1 33 ? 3.311 17 -3.006 1 97.19 33 LYS B N 1
ATOM 739 C CA . LYS B 1 33 ? 4.219 18.141 -2.928 1 97.19 33 LYS B CA 1
ATOM 740 C C . LYS B 1 33 ? 5.457 17.812 -2.102 1 97.19 33 LYS B C 1
ATOM 742 O O . LYS B 1 33 ? 5.973 18.656 -1.376 1 97.19 33 LYS B O 1
ATOM 747 N N . ALA B 1 34 ? 5.836 16.641 -2.174 1 96.56 34 ALA B N 1
ATOM 748 C CA . ALA B 1 34 ? 7.066 16.203 -1.526 1 96.56 34 ALA B CA 1
ATOM 749 C C . ALA B 1 34 ? 8.297 16.641 -2.324 1 96.56 34 ALA B C 1
ATOM 751 O O . ALA B 1 34 ? 8.234 16.734 -3.553 1 96.56 34 ALA B O 1
ATOM 752 N N . LYS B 1 35 ? 9.453 16.922 -1.547 1 95 35 LYS B N 1
ATOM 753 C CA . LYS B 1 35 ? 10.734 17.094 -2.229 1 95 35 LYS B CA 1
ATOM 754 C C . LYS B 1 35 ? 11.227 15.758 -2.797 1 95 35 LYS B C 1
ATOM 756 O O . LYS B 1 35 ? 11.234 14.742 -2.096 1 95 35 LYS B O 1
ATOM 761 N N . ARG B 1 36 ? 11.547 15.805 -4.043 1 97.12 36 ARG B N 1
ATOM 762 C CA . ARG B 1 36 ? 11.992 14.586 -4.727 1 97.12 36 ARG B CA 1
ATOM 763 C C . ARG B 1 36 ? 13.055 13.867 -3.914 1 97.12 36 ARG B C 1
ATOM 765 O O . ARG B 1 36 ? 13 12.641 -3.752 1 97.12 36 ARG B O 1
ATOM 772 N N . ALA B 1 37 ? 14.023 14.586 -3.365 1 95.88 37 ALA B N 1
ATOM 773 C CA . ALA B 1 37 ? 15.156 14.023 -2.635 1 95.88 37 ALA B CA 1
ATOM 774 C C . ALA B 1 37 ? 14.703 13.359 -1.34 1 95.88 37 ALA B C 1
ATOM 776 O O . ALA B 1 37 ? 15.438 12.562 -0.751 1 95.88 37 ALA B O 1
ATOM 777 N N . SER B 1 38 ? 13.516 13.625 -0.921 1 94.5 38 SER B N 1
ATOM 778 C CA . SER B 1 38 ? 13.047 13.109 0.361 1 94.5 38 SER B CA 1
ATOM 779 C C . SER B 1 38 ? 12.227 11.836 0.179 1 94.5 38 SER B C 1
ATOM 781 O O . SER B 1 38 ? 11.891 11.164 1.156 1 94.5 38 SER B O 1
ATOM 783 N N . VAL B 1 39 ? 11.922 11.516 -1.011 1 97.88 39 VAL B N 1
ATOM 784 C CA . VAL B 1 39 ? 11.102 10.336 -1.273 1 97.88 39 VAL B CA 1
ATOM 785 C C . VAL B 1 39 ? 11.961 9.078 -1.188 1 97.88 39 VAL B C 1
ATOM 787 O O . VAL B 1 39 ? 12.938 8.93 -1.929 1 97.88 39 VAL B O 1
ATOM 790 N N . ARG B 1 40 ? 11.641 8.211 -0.297 1 98.19 40 ARG B N 1
ATOM 791 C CA . ARG B 1 40 ? 12.289 6.914 -0.15 1 98.19 40 ARG B CA 1
ATOM 792 C C . ARG B 1 40 ? 11.297 5.773 -0.361 1 98.19 40 ARG B C 1
ATOM 794 O O . ARG B 1 40 ? 10.211 5.773 0.226 1 98.19 40 ARG B O 1
ATOM 801 N N . ILE B 1 41 ? 11.664 4.801 -1.156 1 98.75 41 ILE B N 1
ATOM 802 C CA . ILE B 1 41 ? 10.828 3.641 -1.442 1 98.75 41 ILE B CA 1
ATOM 803 C C . ILE B 1 41 ? 11.594 2.359 -1.124 1 98.75 41 ILE B C 1
ATOM 805 O O . ILE B 1 41 ? 12.75 2.199 -1.533 1 98.75 41 ILE B O 1
ATOM 809 N N . ARG B 1 42 ? 11.016 1.472 -0.448 1 98.56 42 ARG B N 1
ATOM 810 C CA . ARG B 1 42 ? 11.578 0.177 -0.072 1 98.56 42 ARG B CA 1
ATOM 811 C C . ARG B 1 42 ? 10.656 -0.962 -0.502 1 98.56 42 ARG B C 1
ATOM 813 O O . ARG B 1 42 ? 9.445 -0.909 -0.277 1 98.56 42 ARG B O 1
ATOM 820 N N . PHE B 1 43 ? 11.227 -1.937 -1.155 1 98.25 43 PHE B N 1
ATOM 821 C CA . PHE B 1 43 ? 10.5 -3.166 -1.463 1 98.25 43 PHE B CA 1
ATOM 822 C C . PHE B 1 43 ? 10.758 -4.223 -0.396 1 98.25 43 PHE B C 1
ATOM 824 O O . PHE B 1 43 ? 11.906 -4.551 -0.1 1 98.25 43 PHE B O 1
ATOM 831 N N . ASP B 1 44 ? 9.719 -4.762 0.247 1 97.62 44 ASP B N 1
ATOM 832 C CA . ASP B 1 44 ? 9.742 -5.918 1.136 1 97.62 44 ASP B CA 1
ATOM 833 C C . ASP B 1 44 ? 9.172 -7.152 0.441 1 97.62 44 ASP B C 1
ATOM 835 O O . ASP B 1 44 ? 7.957 -7.367 0.436 1 97.62 44 ASP B O 1
ATOM 839 N N . GLU B 1 45 ? 10.047 -8.008 -0.078 1 96.38 45 GLU B N 1
ATOM 840 C CA . GLU B 1 45 ? 9.609 -9.211 -0.787 1 96.38 45 GLU B CA 1
ATOM 841 C C . GLU B 1 45 ? 9.242 -10.32 0.19 1 96.38 45 GLU B C 1
ATOM 843 O O . GLU B 1 45 ? 10.008 -10.633 1.107 1 96.38 45 GLU B O 1
ATOM 848 N N . ILE B 1 46 ? 8.055 -10.82 -0.101 1 95.81 46 ILE B N 1
ATOM 849 C CA . ILE B 1 46 ? 7.531 -11.867 0.776 1 95.81 46 ILE B CA 1
ATOM 850 C C . ILE B 1 46 ? 7.488 -13.195 0.027 1 95.81 46 ILE B C 1
ATOM 852 O O . ILE B 1 46 ? 7.148 -13.234 -1.158 1 95.81 46 ILE B O 1
ATOM 856 N N . GLU B 1 47 ? 7.93 -14.273 0.697 1 94.69 47 GLU B N 1
ATOM 857 C CA . GLU B 1 47 ? 7.773 -15.602 0.123 1 94.69 47 GLU B CA 1
ATOM 858 C C . GLU B 1 47 ? 6.316 -16.062 0.177 1 94.69 47 GLU B C 1
ATOM 860 O O . GLU B 1 47 ? 5.598 -15.742 1.129 1 94.69 47 GLU B O 1
ATOM 865 N N . LYS B 1 48 ? 5.926 -16.844 -0.747 1 92.62 48 LYS B N 1
ATOM 866 C CA . LYS B 1 48 ? 4.562 -17.359 -0.849 1 92.62 48 LYS B CA 1
ATOM 867 C C . LYS B 1 48 ? 4.176 -18.141 0.401 1 92.62 48 LYS B C 1
ATOM 869 O O . LYS B 1 48 ? 3.004 -18.156 0.791 1 92.62 48 LYS B O 1
ATOM 874 N N . SER B 1 49 ? 5.094 -18.875 0.939 1 95 49 SER B N 1
ATOM 875 C CA . SER B 1 49 ? 4.844 -19.688 2.119 1 95 49 SER B CA 1
ATOM 876 C C . SER B 1 49 ? 4.641 -18.828 3.359 1 95 49 SER B C 1
ATOM 878 O O . SER B 1 49 ? 4.18 -19.312 4.395 1 95 49 SER B O 1
ATOM 880 N N . ASP B 1 50 ? 5.012 -17.516 3.289 1 94.06 50 ASP B N 1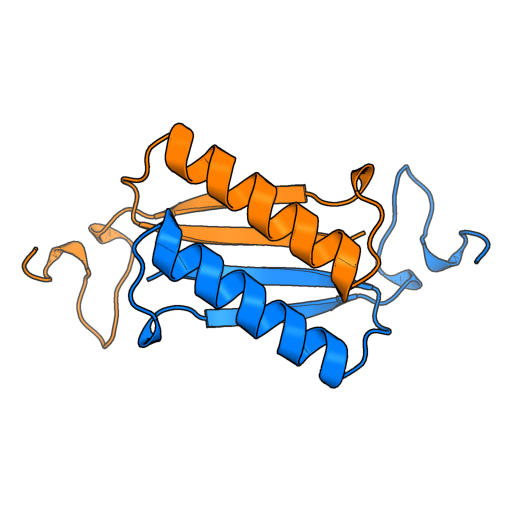
ATOM 881 C CA . ASP B 1 50 ? 5.016 -16.641 4.457 1 94.06 50 ASP B CA 1
ATOM 882 C C . ASP B 1 50 ? 3.779 -15.742 4.473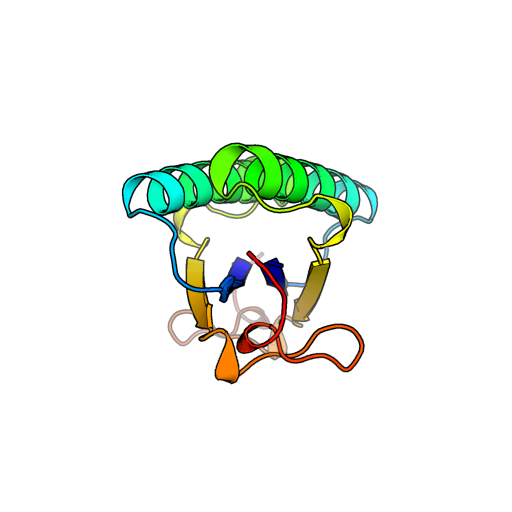 1 94.06 50 ASP B C 1
ATOM 884 O O . ASP B 1 50 ? 3.588 -14.953 5.406 1 94.06 50 ASP B O 1
ATOM 888 N N . VAL B 1 51 ? 2.861 -15.906 3.512 1 91.62 51 VAL B N 1
ATOM 889 C CA . VAL B 1 51 ? 1.712 -15.016 3.412 1 91.62 51 VAL B CA 1
ATOM 890 C C . VAL B 1 51 ? 0.467 -15.812 3.035 1 91.62 51 VAL B C 1
ATOM 892 O O . VAL B 1 51 ? 0.547 -16.781 2.268 1 91.62 51 VAL B O 1
ATOM 895 N N . ALA B 1 52 ? -0.61 -15.383 3.654 1 93.06 52 ALA B N 1
ATOM 896 C CA . ALA B 1 52 ? -1.913 -15.961 3.346 1 93.06 52 ALA B CA 1
ATOM 897 C C . ALA B 1 52 ? -2.943 -14.875 3.051 1 93.06 52 ALA B C 1
ATOM 899 O O . ALA B 1 52 ? -2.867 -13.773 3.6 1 93.06 52 ALA B O 1
ATOM 900 N N . ASN B 1 53 ? -3.789 -15.188 2.088 1 88.25 53 ASN B N 1
ATOM 901 C CA . ASN B 1 53 ? -4.961 -14.375 1.797 1 88.25 53 ASN B CA 1
ATOM 902 C C . ASN B 1 53 ? -6.25 -15.188 1.906 1 88.25 53 ASN B C 1
ATOM 904 O O . ASN B 1 53 ? -6.359 -16.266 1.327 1 88.25 53 ASN B O 1
ATOM 908 N N . GLY B 1 54 ? -7.125 -14.58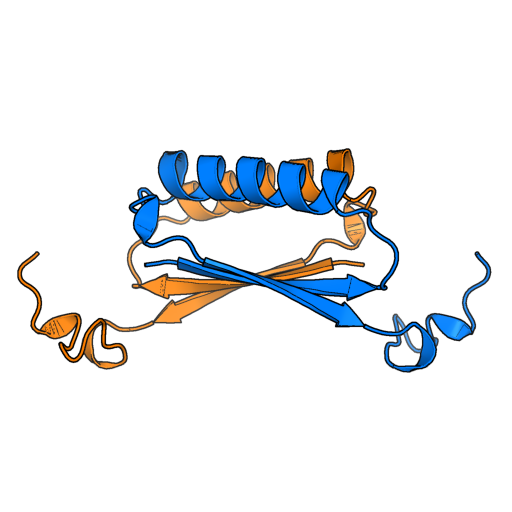6 2.717 1 88.44 54 GLY B N 1
ATOM 909 C CA . GLY B 1 54 ? -8.398 -15.266 2.865 1 88.44 54 GLY B CA 1
ATOM 910 C C . GLY B 1 54 ? -8.273 -16.641 3.5 1 88.44 54 GLY B C 1
ATOM 911 O O . GLY B 1 54 ? -8.992 -17.578 3.129 1 88.44 54 GLY B O 1
ATOM 912 N N . GLY B 1 55 ? -7.297 -16.812 4.27 1 91.81 55 GLY B N 1
ATOM 913 C CA . GLY B 1 55 ? -7.152 -18.062 5 1 91.81 55 GLY B CA 1
ATOM 914 C C . GLY B 1 55 ? -6.348 -19.109 4.246 1 91.81 55 GLY B C 1
ATOM 915 O O . GLY B 1 55 ? -6.203 -20.25 4.707 1 91.81 55 GLY B O 1
ATOM 916 N N . THR B 1 56 ? -6.012 -18.719 3.066 1 93.69 56 THR B N 1
ATOM 917 C CA . THR B 1 56 ? -5.242 -19.656 2.252 1 93.69 56 THR B CA 1
ATOM 918 C C . THR B 1 56 ? -3.842 -19.109 1.982 1 93.69 56 THR B C 1
ATOM 920 O O . THR B 1 56 ? -3.682 -17.938 1.613 1 93.69 56 THR B O 1
ATOM 923 N N . LEU B 1 57 ? -2.828 -20.094 2.305 1 93.62 57 LEU B N 1
ATOM 924 C CA . LEU B 1 57 ? -1.451 -19.719 1.984 1 93.62 57 LEU B CA 1
ATOM 925 C C . LEU B 1 57 ? -1.286 -19.5 0.486 1 93.62 57 LEU B C 1
ATOM 927 O O . LEU B 1 57 ? -1.847 -20.234 -0.327 1 93.62 57 LEU B O 1
ATOM 931 N N . GLU B 1 58 ? -0.543 -18.438 0.198 1 92.12 58 GLU B N 1
ATOM 932 C CA . GLU B 1 58 ? -0.289 -18.141 -1.208 1 92.12 58 GLU B CA 1
ATOM 933 C C . GLU B 1 58 ? 0.443 -19.297 -1.894 1 92.12 58 GLU B C 1
ATOM 935 O O . GLU B 1 58 ? 0.279 -19.516 -3.096 1 92.12 58 GLU B O 1
ATOM 940 N N . SER B 1 59 ? 1.274 -19.938 -1.087 1 91.56 59 SER B N 1
ATOM 941 C CA . SER B 1 59 ? 2.01 -21.078 -1.641 1 91.56 59 SER B CA 1
ATOM 942 C C . SER B 1 59 ? 1.066 -22.203 -2.051 1 91.56 59 SER B C 1
ATOM 944 O O . SER B 1 59 ? 1.465 -23.125 -2.768 1 91.56 59 SER B O 1
ATOM 946 N N . GLU B 1 60 ? -0.098 -22.188 -1.521 1 90.69 60 GLU B N 1
ATOM 947 C CA . GLU B 1 60 ? -1.079 -23.234 -1.815 1 90.69 60 GLU B CA 1
ATOM 948 C C . GLU B 1 60 ? -2.01 -22.812 -2.949 1 90.69 60 GLU B C 1
ATOM 950 O O . GLU B 1 60 ? -2.863 -23.578 -3.381 1 90.69 60 GLU B O 1
ATOM 955 N N . ARG B 1 61 ? -2.02 -21.531 -3.291 1 85.56 61 ARG B N 1
ATOM 956 C CA . ARG B 1 61 ? -2.881 -21.047 -4.363 1 85.56 61 ARG B CA 1
ATOM 957 C C . ARG B 1 61 ? -2.348 -21.469 -5.727 1 85.56 61 ARG B C 1
ATOM 959 O O . ARG B 1 61 ? -1.135 -21.469 -5.953 1 85.56 61 ARG B O 1
ATOM 966 N N . PRO B 1 62 ? -3.152 -22.016 -6.422 1 75.5 62 PRO B N 1
ATOM 967 C CA . PRO B 1 62 ? -2.705 -22.422 -7.758 1 75.5 62 PRO B CA 1
ATOM 968 C C . PRO B 1 62 ? -2.264 -21.234 -8.617 1 75.5 62 PRO B C 1
ATOM 970 O O . PRO B 1 62 ? -2.811 -20.141 -8.484 1 75.5 62 PRO B O 1
ATOM 973 N N . ASN B 1 63 ? -1.002 -21.234 -9.219 1 64.06 63 ASN B N 1
ATOM 974 C CA . ASN B 1 63 ? -0.489 -20.219 -10.117 1 64.06 63 ASN B CA 1
ATOM 975 C C . ASN B 1 63 ? -1.465 -19.922 -11.25 1 64.06 63 ASN B C 1
ATOM 977 O O . ASN B 1 63 ? -2.197 -20.812 -11.688 1 64.06 63 ASN B O 1
#

Radius of gyration: 15.95 Å; Cα contacts (8 Å, |Δi|>4): 197; chains: 2; bounding box: 28×50×32 Å